Protein AF-A0A2P4PIM3-F1 (afdb_monomer)

Mean predicted aligned error: 8.69 Å

Radius of gyration: 17.48 Å; Cα contacts (8 Å, |Δi|>4): 163; chains: 1; bounding box: 50×47×39 Å

Solvent-accessible surface area (backbone atoms only — not comparable to full-atom values): 7183 Å² total; per-residue (Å²): 133,82,83,74,77,77,69,94,73,67,84,58,60,61,50,59,32,85,70,52,77,90,61,35,58,64,38,48,43,75,90,57,97,77,82,80,77,95,67,94,83,78,55,73,82,31,58,39,46,64,85,39,54,67,60,23,34,71,48,16,8,34,34,31,87,76,72,44,49,18,30,8,60,85,25,41,29,70,64,50,21,49,55,48,61,73,45,53,84,79,61,75,82,85,41,69,69,61,43,51,52,36,50,52,31,40,52,66,18,40,34,96,86,50,47,58,80,90,132

Sequence (119 aa):
MELSKMNSKENNRNLWKDVYYDEYQYHVTISTIGSTTESAEEIDDKIVYMEDLEKRKQVYGICGECNEPGTGQYWCQSCNAKRFKDNFKNWTSGNKDIDEFIQQSQLNAVHYKKYIEWI

pLDDT: mean 85.36, std 17.6, range [37.19, 98.12]

Structure (mmCIF, N/CA/C/O backbone):
data_AF-A0A2P4PIM3-F1
#
_entry.id   AF-A0A2P4PIM3-F1
#
loop_
_atom_site.group_PDB
_atom_site.id
_atom_s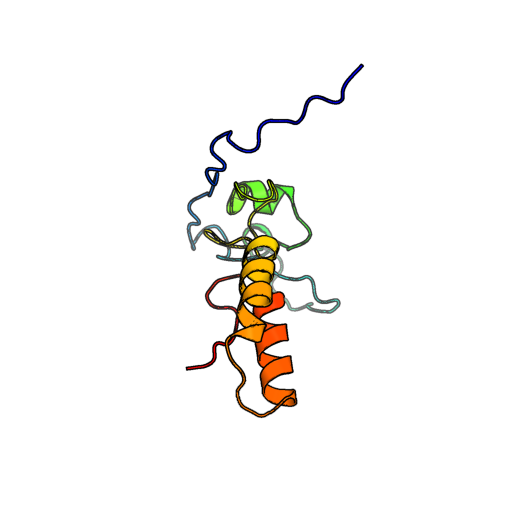ite.type_symbol
_atom_site.label_atom_id
_atom_site.label_alt_id
_atom_site.label_comp_id
_atom_site.label_asym_id
_atom_site.label_entity_id
_atom_site.label_seq_id
_atom_site.pdbx_PDB_ins_code
_atom_site.Cartn_x
_atom_site.Cartn_y
_atom_site.Cartn_z
_atom_site.occupancy
_atom_site.B_iso_or_equiv
_atom_site.auth_seq_id
_atom_site.auth_comp_id
_atom_site.auth_asym_id
_atom_site.auth_atom_id
_atom_site.pdbx_PDB_model_num
ATOM 1 N N . MET A 1 1 ? 31.725 21.144 9.654 1.00 37.19 1 MET A N 1
ATOM 2 C CA . MET A 1 1 ? 31.334 21.704 8.345 1.00 37.19 1 MET A CA 1
ATOM 3 C C . MET A 1 1 ? 29.993 21.081 8.014 1.00 37.19 1 MET A C 1
ATOM 5 O O . MET A 1 1 ? 29.884 19.866 8.105 1.00 37.19 1 MET A O 1
ATOM 9 N N . GLU A 1 2 ? 28.963 21.909 7.875 1.00 37.50 2 GLU A N 1
ATOM 10 C CA . GLU A 1 2 ? 27.558 21.503 7.960 1.00 37.50 2 GLU A CA 1
ATOM 11 C C . GLU A 1 2 ? 27.159 20.445 6.924 1.00 37.50 2 GLU A C 1
ATOM 13 O O . GLU A 1 2 ? 27.484 20.568 5.745 1.00 37.50 2 GLU A O 1
ATOM 18 N N . LEU A 1 3 ? 26.399 19.440 7.375 1.00 44.34 3 LEU A N 1
ATOM 19 C CA . LEU A 1 3 ? 25.531 18.646 6.511 1.00 44.34 3 LEU A CA 1
ATOM 20 C C . LEU A 1 3 ? 24.473 19.604 5.969 1.00 44.34 3 LEU A C 1
ATOM 22 O O . LEU A 1 3 ? 23.540 19.987 6.680 1.00 44.34 3 LEU A O 1
ATOM 26 N N . SER A 1 4 ? 24.678 20.055 4.736 1.00 48.59 4 SER A N 1
ATOM 27 C CA . SER A 1 4 ? 23.732 20.894 4.025 1.00 48.59 4 SER A CA 1
ATOM 28 C C . SER A 1 4 ? 22.371 20.204 4.028 1.00 48.59 4 SER A C 1
ATOM 30 O O . SER A 1 4 ? 22.187 19.106 3.506 1.00 48.59 4 SER A O 1
ATOM 32 N N . LYS A 1 5 ? 21.405 20.867 4.662 1.00 49.88 5 LYS A N 1
ATOM 33 C CA . LYS A 1 5 ? 19.984 20.559 4.545 1.00 49.88 5 LYS A CA 1
ATOM 34 C C . LYS A 1 5 ? 19.650 20.557 3.052 1.00 49.88 5 LYS A C 1
ATOM 36 O O . LYS A 1 5 ? 19.588 21.625 2.445 1.00 49.88 5 LYS A O 1
ATOM 41 N N . MET A 1 6 ? 19.481 19.376 2.455 1.00 44.12 6 MET A N 1
ATOM 42 C CA . MET A 1 6 ? 18.900 19.271 1.119 1.00 44.12 6 MET A CA 1
ATOM 43 C C . MET A 1 6 ? 17.513 19.910 1.180 1.00 44.12 6 MET A C 1
ATOM 45 O O . MET A 1 6 ? 16.662 19.528 1.985 1.00 44.12 6 MET A O 1
ATOM 49 N N . ASN A 1 7 ? 17.348 20.967 0.391 1.00 42.66 7 ASN A N 1
ATOM 50 C CA . ASN A 1 7 ? 16.135 21.760 0.288 1.00 42.66 7 ASN A CA 1
ATOM 51 C C . ASN A 1 7 ? 14.941 20.852 -0.041 1.00 42.66 7 ASN A C 1
ATOM 53 O O . ASN A 1 7 ? 14.890 20.249 -1.106 1.00 42.66 7 ASN A O 1
ATOM 57 N N . SER A 1 8 ? 13.936 20.819 0.832 1.00 51.12 8 SER A N 1
ATOM 58 C CA . SER A 1 8 ? 12.688 20.051 0.689 1.00 51.12 8 SER A CA 1
ATOM 59 C C . SER A 1 8 ? 11.714 20.614 -0.365 1.00 51.12 8 SER A C 1
ATOM 61 O O . SER A 1 8 ? 10.497 20.488 -0.230 1.00 51.12 8 SER A O 1
ATOM 63 N N . LYS A 1 9 ? 12.235 21.287 -1.396 1.00 49.59 9 LYS A N 1
ATOM 64 C CA . LYS A 1 9 ? 11.461 21.965 -2.447 1.00 49.59 9 LYS A CA 1
ATOM 65 C C . LYS A 1 9 ? 12.007 21.727 -3.860 1.00 49.59 9 LYS A C 1
ATOM 67 O O . LYS A 1 9 ? 11.703 22.506 -4.760 1.00 49.59 9 LYS A O 1
ATOM 72 N N . GLU A 1 10 ? 12.781 20.669 -4.088 1.00 54.81 10 GLU A N 1
ATOM 73 C CA . GLU A 1 10 ? 12.821 20.098 -5.438 1.00 54.81 10 GLU A CA 1
ATOM 74 C C . GLU A 1 10 ? 11.462 19.448 -5.703 1.00 54.81 10 GLU A C 1
ATOM 76 O O . GLU A 1 10 ? 10.889 18.804 -4.828 1.00 54.81 10 GLU A O 1
ATOM 81 N N . ASN A 1 11 ? 10.879 19.717 -6.869 1.00 55.97 11 ASN A N 1
ATOM 82 C CA . ASN A 1 11 ? 9.544 19.254 -7.224 1.00 55.97 11 ASN A CA 1
ATOM 83 C C . ASN A 1 11 ? 9.463 17.722 -7.110 1.00 55.97 11 ASN A C 1
ATOM 85 O O . ASN A 1 11 ? 9.899 17.021 -8.021 1.00 55.97 11 ASN A O 1
ATOM 89 N N . ASN A 1 12 ? 8.858 17.238 -6.019 1.00 69.25 12 ASN A N 1
ATOM 90 C CA . ASN A 1 12 ? 8.519 15.843 -5.703 1.00 69.25 12 ASN A CA 1
ATOM 91 C C . ASN A 1 12 ? 7.464 15.281 -6.676 1.00 69.25 12 ASN A C 1
ATOM 93 O O . ASN A 1 12 ? 6.396 14.804 -6.285 1.00 69.25 12 ASN A O 1
ATOM 97 N N . ARG A 1 13 ? 7.696 15.431 -7.980 1.00 87.00 13 ARG A N 1
ATOM 98 C CA . ARG A 1 13 ? 6.781 14.979 -9.017 1.00 87.00 13 ARG A CA 1
ATOM 99 C C . ARG A 1 13 ? 6.959 13.480 -9.167 1.00 87.00 13 ARG A C 1
ATOM 101 O O . ARG A 1 13 ? 8.066 12.996 -9.375 1.00 87.00 13 ARG A O 1
ATOM 108 N N . ASN A 1 14 ? 5.851 12.759 -9.084 1.00 91.56 14 ASN A N 1
ATOM 109 C CA . ASN A 1 14 ? 5.864 11.330 -9.333 1.00 91.56 14 ASN A CA 1
ATOM 110 C C . ASN A 1 14 ? 6.383 11.021 -10.743 1.00 91.56 14 ASN A C 1
ATOM 112 O O . ASN A 1 14 ? 6.007 11.691 -11.708 1.00 91.56 14 ASN A O 1
ATOM 116 N N . LEU A 1 15 ? 7.190 9.969 -10.851 1.00 95.44 15 LEU A N 1
ATOM 117 C CA . LEU A 1 15 ? 7.683 9.418 -12.112 1.00 95.44 15 LEU A CA 1
ATOM 118 C C . LEU A 1 15 ? 6.906 8.145 -12.445 1.00 95.44 15 LEU A C 1
ATOM 120 O O . LEU A 1 15 ? 7.496 7.095 -12.701 1.00 95.44 15 LEU A O 1
ATOM 124 N N . TRP A 1 16 ? 5.580 8.235 -12.365 1.00 95.88 16 TRP A N 1
ATOM 125 C CA . TRP A 1 16 ? 4.696 7.113 -12.633 1.00 95.88 16 TRP A CA 1
ATOM 126 C C . TRP A 1 16 ? 4.808 6.633 -14.078 1.00 95.88 16 TRP A C 1
ATOM 128 O O . TRP A 1 16 ? 5.112 7.408 -14.988 1.00 95.88 16 TRP A O 1
ATOM 138 N N . LYS A 1 17 ? 4.534 5.347 -14.271 1.00 94.06 17 LYS A N 1
ATOM 139 C CA . LYS A 1 17 ? 4.437 4.711 -15.581 1.00 94.06 17 LYS A CA 1
ATOM 140 C C . LYS A 1 17 ? 2.996 4.297 -15.844 1.00 94.06 17 LYS A C 1
ATOM 142 O O . LYS A 1 17 ? 2.268 3.930 -14.920 1.00 94.06 17 LYS A O 1
ATOM 147 N N . ASP A 1 18 ? 2.596 4.398 -17.104 1.00 89.56 18 ASP A N 1
ATOM 148 C CA . ASP A 1 18 ? 1.294 3.922 -17.545 1.00 89.56 18 ASP A CA 1
ATOM 149 C C . ASP A 1 18 ? 1.341 2.398 -17.611 1.00 89.56 18 ASP A C 1
ATOM 151 O O . ASP A 1 18 ? 2.234 1.823 -18.231 1.00 89.56 18 ASP A O 1
ATOM 155 N N . VAL A 1 19 ? 0.400 1.754 -16.924 1.00 86.69 19 VAL A N 1
ATOM 156 C CA . VAL A 1 19 ? 0.311 0.296 -16.860 1.00 86.69 19 VAL A CA 1
ATOM 157 C C . VAL A 1 19 ? -0.711 -0.169 -17.888 1.00 86.69 19 VAL A C 1
ATOM 159 O O . VAL A 1 19 ? -1.896 0.167 -17.779 1.00 86.69 19 VAL A O 1
ATOM 162 N N . TYR A 1 20 ? -0.257 -0.952 -18.863 1.00 80.81 20 TYR A N 1
ATOM 163 C CA . TYR A 1 20 ? -1.110 -1.626 -19.837 1.00 80.81 20 TYR A CA 1
ATOM 164 C C . TYR A 1 20 ? -1.495 -3.014 -19.300 1.00 80.81 20 TYR A C 1
ATOM 166 O O . TYR A 1 20 ? -0.642 -3.793 -18.874 1.00 80.81 20 TYR A O 1
ATOM 174 N N . TYR A 1 21 ? -2.799 -3.296 -19.235 1.00 71.88 21 TYR A N 1
ATOM 175 C CA . TYR A 1 21 ? -3.363 -4.474 -18.551 1.00 71.88 21 TYR A CA 1
ATOM 176 C C . TYR A 1 21 ? -3.078 -5.804 -19.251 1.00 71.88 21 TYR A C 1
ATOM 178 O O . TYR A 1 21 ? -3.204 -6.870 -18.651 1.00 71.88 21 TYR A O 1
ATOM 186 N N . ASP A 1 22 ? -2.745 -5.746 -20.532 1.00 79.25 22 ASP A N 1
ATOM 187 C CA . ASP A 1 22 ? -2.283 -6.861 -21.341 1.00 79.25 22 ASP A CA 1
ATOM 188 C C . ASP A 1 22 ? -0.822 -7.229 -21.043 1.00 79.25 22 ASP A C 1
ATOM 190 O O . ASP A 1 22 ? -0.450 -8.387 -21.253 1.00 79.25 22 ASP A O 1
ATOM 194 N N . GLU A 1 23 ? -0.038 -6.309 -20.471 1.00 81.19 23 GLU A N 1
ATOM 195 C CA . GLU A 1 23 ? 1.383 -6.491 -20.151 1.00 81.19 23 GLU A CA 1
ATOM 196 C C . GLU A 1 23 ? 1.626 -6.837 -18.676 1.00 81.19 23 GLU A C 1
ATOM 198 O O . GLU A 1 23 ? 2.321 -7.807 -18.379 1.00 81.19 23 GLU A O 1
ATOM 203 N N . TYR A 1 24 ? 1.032 -6.089 -17.741 1.00 86.00 24 TYR A N 1
ATOM 204 C CA . TYR A 1 24 ? 1.304 -6.245 -16.309 1.00 86.00 24 TYR A CA 1
ATOM 205 C C . TYR A 1 24 ? 0.041 -6.190 -15.453 1.00 86.00 24 TYR A C 1
ATOM 207 O O . TYR A 1 24 ? -0.977 -5.591 -15.807 1.00 86.00 24 TYR A O 1
ATOM 215 N N . GLN A 1 25 ? 0.129 -6.777 -14.258 1.00 90.12 25 GLN A N 1
ATOM 216 C CA . GLN A 1 25 ? -0.854 -6.526 -13.206 1.00 90.12 25 GLN A CA 1
ATOM 217 C C . GLN A 1 25 ? -0.881 -5.035 -12.824 1.00 90.12 25 GLN A C 1
ATOM 219 O O . GLN A 1 25 ? 0.122 -4.334 -12.889 1.00 90.12 25 GLN A O 1
ATOM 224 N N . TYR A 1 26 ? -2.037 -4.547 -12.364 1.00 92.50 26 TYR A N 1
ATOM 225 C CA . TYR A 1 26 ? -2.178 -3.164 -11.886 1.00 92.50 26 TYR A CA 1
ATOM 226 C C . TYR A 1 26 ? -1.525 -2.906 -10.527 1.00 92.50 26 TYR A C 1
ATOM 228 O O . TYR A 1 26 ? -1.420 -1.754 -10.107 1.00 92.50 26 TYR A O 1
ATOM 236 N N . HIS A 1 27 ? -1.157 -3.961 -9.804 1.00 94.81 27 HIS A N 1
ATOM 237 C CA . HIS A 1 27 ? -0.509 -3.878 -8.507 1.00 94.81 27 HIS A CA 1
ATOM 238 C C . HIS A 1 27 ? 0.333 -5.115 -8.239 1.00 94.81 27 HIS A C 1
ATOM 240 O O . HIS A 1 27 ? 0.178 -6.152 -8.880 1.00 94.81 27 HIS A O 1
ATOM 246 N N . VAL A 1 28 ? 1.213 -4.998 -7.257 1.00 95.06 28 VAL A N 1
ATOM 247 C CA . VAL A 1 28 ? 2.093 -6.081 -6.837 1.00 95.06 28 VAL A CA 1
ATOM 248 C C . VAL A 1 28 ? 1.327 -7.266 -6.251 1.00 95.06 28 VAL A C 1
ATOM 250 O O . VAL A 1 28 ? 0.261 -7.108 -5.646 1.00 95.06 28 VAL A O 1
ATOM 253 N N . THR A 1 29 ? 1.920 -8.445 -6.374 1.00 93.31 29 THR A N 1
ATOM 254 C CA . THR A 1 29 ? 1.551 -9.656 -5.648 1.00 93.31 29 THR A CA 1
ATOM 255 C C . THR A 1 29 ? 2.458 -9.801 -4.428 1.00 93.31 29 THR A C 1
ATOM 257 O O . THR A 1 29 ? 3.676 -9.658 -4.521 1.00 93.31 29 THR A O 1
ATOM 260 N N . ILE A 1 30 ? 1.863 -10.068 -3.265 1.00 90.25 30 ILE A N 1
ATOM 261 C CA . ILE A 1 30 ? 2.606 -10.387 -2.044 1.00 90.25 30 ILE A CA 1
ATOM 262 C C . ILE A 1 30 ? 2.869 -11.889 -2.077 1.00 90.25 30 ILE A C 1
ATOM 264 O O . ILE A 1 30 ? 1.915 -12.672 -2.072 1.00 90.25 30 ILE A O 1
ATOM 268 N N . SER A 1 31 ? 4.141 -12.287 -2.126 1.00 81.31 31 SER A N 1
ATOM 269 C CA . SER A 1 31 ? 4.519 -13.697 -2.061 1.00 81.31 31 SER A CA 1
ATOM 270 C C . SER A 1 31 ? 4.047 -14.277 -0.729 1.00 81.31 31 SER A C 1
ATOM 272 O O . SER A 1 31 ? 4.600 -14.010 0.338 1.00 81.31 31 SER A O 1
ATOM 274 N N . THR A 1 32 ? 2.937 -15.010 -0.773 1.00 71.81 32 THR A N 1
ATOM 275 C CA . THR A 1 32 ? 2.445 -15.753 0.382 1.00 71.81 32 THR A CA 1
ATOM 276 C C . THR A 1 32 ? 3.061 -17.133 0.259 1.00 71.81 32 THR A C 1
ATOM 278 O O . THR A 1 32 ? 2.870 -17.796 -0.762 1.00 71.81 32 THR A O 1
ATOM 281 N N . ILE A 1 33 ? 3.844 -17.539 1.258 1.00 61.16 33 ILE A N 1
ATOM 282 C CA . ILE A 1 33 ? 4.525 -18.837 1.298 1.00 61.16 33 ILE A CA 1
ATOM 283 C C . ILE A 1 33 ? 3.457 -19.931 1.110 1.00 61.16 33 ILE A C 1
ATOM 285 O O . ILE A 1 33 ? 2.717 -20.224 2.045 1.00 61.16 33 ILE A O 1
ATOM 289 N N . GLY A 1 34 ? 3.329 -20.478 -0.108 1.00 56.25 34 GLY A N 1
ATOM 290 C CA . GLY A 1 34 ? 2.374 -21.547 -0.427 1.00 56.25 34 GLY A CA 1
ATOM 291 C C . GLY A 1 34 ? 1.489 -21.401 -1.675 1.00 56.25 34 GLY A C 1
ATOM 292 O O . GLY A 1 34 ? 0.764 -22.349 -1.961 1.00 56.25 34 GLY A O 1
ATOM 293 N N . SER A 1 35 ? 1.526 -20.310 -2.454 1.00 52.41 35 SER A N 1
ATOM 294 C CA . SER A 1 35 ? 0.797 -20.273 -3.745 1.00 52.41 35 SER A CA 1
ATOM 295 C C . SER A 1 35 ? 1.520 -21.059 -4.849 1.00 52.41 35 SER A C 1
ATOM 297 O O . SER A 1 35 ? 2.043 -20.497 -5.804 1.00 52.41 35 SER A O 1
ATOM 299 N N . THR A 1 36 ? 1.535 -22.386 -4.731 1.00 65.50 36 THR A N 1
ATOM 300 C CA . THR A 1 36 ? 1.684 -23.304 -5.866 1.00 65.50 36 THR A CA 1
ATOM 301 C C . THR A 1 36 ? 0.301 -23.606 -6.431 1.00 65.50 36 THR A C 1
ATOM 303 O O . THR A 1 36 ? -0.438 -24.362 -5.812 1.00 65.50 36 THR A O 1
ATOM 306 N N . THR A 1 37 ? -0.034 -23.072 -7.608 1.00 54.22 37 THR A N 1
ATOM 307 C CA . THR A 1 37 ? -0.938 -23.757 -8.553 1.00 54.22 37 THR A CA 1
ATOM 308 C C . THR A 1 37 ? -0.537 -23.428 -9.996 1.00 54.22 37 THR A C 1
ATOM 310 O O . THR A 1 37 ? -0.647 -22.296 -10.447 1.00 54.22 37 THR A O 1
ATOM 313 N N . GLU A 1 38 ? 0.046 -24.438 -10.648 1.00 52.09 38 GLU A N 1
ATOM 314 C CA . GLU A 1 38 ? -0.294 -24.978 -11.976 1.00 52.09 38 GLU A CA 1
ATOM 315 C C . GLU A 1 38 ? -0.783 -24.021 -13.085 1.00 52.09 38 GLU A C 1
ATOM 317 O O . GLU A 1 38 ? -1.977 -23.910 -13.331 1.00 52.09 38 GLU A O 1
ATOM 322 N N . SER A 1 39 ? 0.162 -23.435 -13.832 1.00 52.06 39 SER A N 1
ATOM 323 C CA . SER A 1 39 ? 0.152 -23.298 -15.310 1.00 52.06 39 SER A CA 1
ATOM 324 C C . SER A 1 39 ? 1.402 -22.505 -15.721 1.00 52.06 39 SER A C 1
ATOM 326 O O . SER A 1 39 ? 1.368 -21.295 -15.948 1.00 52.06 39 SER A O 1
ATOM 328 N N . ALA A 1 40 ? 2.545 -23.183 -15.670 1.00 55.56 40 ALA A N 1
ATOM 329 C CA . ALA A 1 40 ? 3.857 -22.589 -15.433 1.00 55.56 40 ALA A CA 1
ATOM 330 C C . ALA A 1 40 ? 4.660 -22.218 -16.694 1.00 55.56 40 ALA A C 1
ATOM 332 O O . ALA A 1 40 ? 5.875 -22.381 -16.670 1.00 55.56 40 ALA A O 1
ATOM 333 N N . GLU A 1 41 ? 4.037 -21.731 -17.776 1.00 52.72 41 GLU A N 1
ATOM 334 C CA . GLU A 1 41 ? 4.824 -21.362 -18.975 1.00 52.72 41 GLU A CA 1
ATOM 335 C C . GLU A 1 41 ? 4.540 -19.976 -19.597 1.00 52.72 41 GLU A C 1
ATOM 337 O O . GLU A 1 41 ? 5.339 -19.544 -20.415 1.00 52.72 41 GLU A O 1
ATOM 342 N N . GLU A 1 42 ? 3.533 -19.196 -19.162 1.00 52.22 42 GLU A N 1
ATOM 343 C CA . GLU A 1 42 ? 3.337 -17.810 -19.678 1.00 52.22 42 GLU A CA 1
ATOM 344 C C . GLU A 1 42 ? 2.932 -16.745 -18.630 1.00 52.22 42 GLU A C 1
ATOM 346 O O . GLU A 1 42 ? 2.757 -15.569 -18.954 1.00 52.22 42 GLU A O 1
ATOM 351 N N . ILE A 1 43 ? 2.768 -17.119 -17.355 1.00 60.00 43 ILE A N 1
ATOM 352 C CA . ILE A 1 43 ? 2.206 -16.228 -16.319 1.00 60.00 43 ILE A CA 1
ATOM 353 C C . ILE A 1 43 ? 3.280 -15.414 -15.569 1.00 60.00 43 ILE A C 1
ATOM 355 O O . ILE A 1 43 ? 2.981 -14.329 -15.065 1.00 60.00 43 ILE A O 1
AT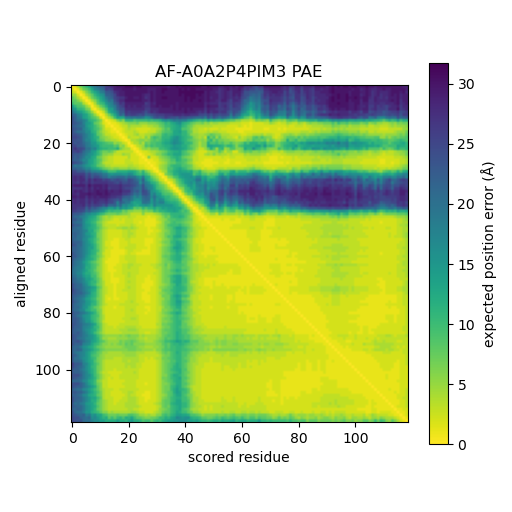OM 359 N N . ASP A 1 44 ? 4.523 -15.895 -15.515 1.00 65.31 44 ASP A N 1
ATOM 360 C CA . ASP A 1 44 ? 5.567 -15.343 -14.635 1.00 65.31 44 ASP A CA 1
ATOM 361 C C . ASP A 1 44 ? 5.972 -13.898 -14.997 1.00 65.31 44 ASP A C 1
ATOM 363 O O . ASP A 1 44 ? 6.170 -13.046 -14.125 1.00 65.31 44 ASP A O 1
ATOM 367 N N . ASP A 1 45 ? 5.970 -13.557 -16.290 1.00 73.94 45 ASP A N 1
ATOM 368 C CA . ASP A 1 45 ? 6.413 -12.236 -16.746 1.00 73.94 45 ASP A CA 1
ATOM 369 C C . ASP A 1 45 ? 5.441 -11.104 -16.383 1.00 73.94 45 ASP A C 1
ATOM 371 O O . ASP A 1 45 ? 5.889 -9.996 -16.066 1.00 73.94 45 ASP A O 1
ATOM 375 N N . LYS A 1 46 ? 4.127 -11.369 -16.334 1.00 87.12 46 LYS A N 1
ATOM 376 C CA . LYS A 1 46 ? 3.105 -10.345 -16.026 1.00 87.12 46 LYS A CA 1
ATOM 377 C C . LYS A 1 46 ? 2.957 -10.066 -14.533 1.00 87.12 46 LYS A C 1
ATOM 379 O O . LYS A 1 46 ? 2.451 -9.007 -14.143 1.00 87.12 46 LYS A O 1
ATOM 384 N N . ILE A 1 47 ? 3.356 -11.019 -13.690 1.00 90.50 47 ILE A N 1
ATOM 385 C CA . ILE A 1 47 ? 3.294 -10.877 -12.237 1.00 90.50 47 ILE A CA 1
ATOM 386 C C . ILE A 1 47 ? 4.425 -9.959 -11.785 1.00 90.50 47 ILE A C 1
ATOM 388 O O . ILE A 1 47 ? 5.590 -10.150 -12.127 1.00 90.50 47 ILE A O 1
ATOM 392 N N . VAL A 1 48 ? 4.081 -8.958 -10.981 1.00 93.06 48 VAL A N 1
ATOM 393 C CA . VAL A 1 48 ? 5.067 -8.099 -10.325 1.00 93.06 48 VAL A CA 1
ATOM 394 C C . VAL A 1 48 ? 5.022 -8.400 -8.840 1.00 93.06 48 VAL A C 1
ATOM 396 O O . VAL A 1 48 ? 3.998 -8.174 -8.203 1.00 93.06 48 VAL A O 1
ATOM 399 N N . TYR A 1 49 ? 6.108 -8.913 -8.278 1.00 94.06 49 TYR A N 1
ATOM 400 C CA . TYR A 1 49 ? 6.174 -9.211 -6.850 1.00 94.06 49 TYR A CA 1
ATOM 401 C C . TYR A 1 49 ? 6.508 -7.959 -6.031 1.00 94.06 49 TYR A C 1
ATOM 403 O O . TYR A 1 49 ? 7.147 -7.025 -6.517 1.00 94.06 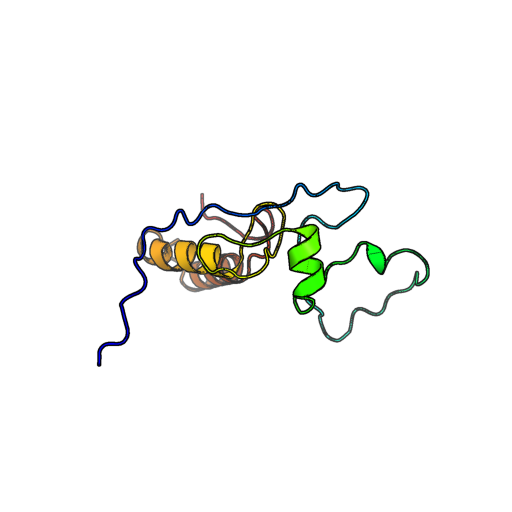49 TYR A O 1
ATOM 411 N N . MET A 1 50 ? 6.054 -7.918 -4.778 1.00 94.88 50 MET A N 1
ATOM 412 C CA . MET A 1 50 ? 6.305 -6.794 -3.868 1.00 94.88 50 MET A CA 1
ATOM 413 C C . MET A 1 50 ? 7.804 -6.623 -3.583 1.00 94.88 50 MET A C 1
ATOM 415 O O . MET A 1 50 ? 8.297 -5.501 -3.488 1.00 94.88 50 MET A O 1
ATOM 419 N N . GLU A 1 51 ? 8.528 -7.728 -3.474 1.00 93.75 51 GLU A N 1
ATOM 420 C CA . GLU A 1 51 ? 9.967 -7.788 -3.233 1.00 93.75 51 GLU A CA 1
ATOM 421 C C . GLU A 1 51 ? 10.820 -7.395 -4.452 1.00 93.75 51 GLU A C 1
ATOM 423 O O . GLU A 1 51 ? 11.976 -7.013 -4.281 1.00 93.75 51 GLU A O 1
ATOM 428 N N . ASP A 1 52 ? 10.260 -7.424 -5.665 1.00 94.88 52 ASP A N 1
ATOM 429 C CA . ASP A 1 52 ? 10.985 -7.098 -6.896 1.00 94.88 52 ASP A CA 1
ATOM 430 C C . ASP A 1 52 ? 10.983 -5.584 -7.156 1.00 94.88 52 ASP A C 1
ATOM 432 O O . ASP A 1 52 ? 10.156 -5.030 -7.888 1.00 94.88 52 ASP A O 1
ATOM 436 N N . LEU A 1 53 ? 11.911 -4.888 -6.497 1.00 95.81 53 LEU A N 1
ATOM 437 C CA . LEU A 1 53 ? 12.021 -3.429 -6.551 1.00 95.81 53 LEU A CA 1
ATOM 438 C C . LEU A 1 53 ? 12.315 -2.902 -7.962 1.00 95.81 53 LEU A C 1
ATOM 440 O O . LEU A 1 53 ? 11.759 -1.871 -8.353 1.00 95.81 53 LEU A O 1
ATOM 444 N N . GLU A 1 54 ? 13.149 -3.600 -8.735 1.00 95.88 54 GLU A N 1
ATOM 445 C CA . GLU A 1 54 ? 13.515 -3.170 -10.087 1.00 95.88 54 GLU A CA 1
ATOM 446 C C . GLU A 1 54 ? 12.344 -3.348 -11.057 1.00 95.88 54 GLU A C 1
ATOM 448 O O . GLU A 1 54 ? 12.002 -2.407 -11.782 1.00 95.88 54 GLU A O 1
ATOM 453 N N . LYS A 1 55 ? 11.634 -4.484 -11.007 1.00 94.25 55 LYS A N 1
ATOM 454 C CA . LYS A 1 55 ? 10.430 -4.689 -11.826 1.00 94.25 55 LYS A CA 1
ATOM 455 C C . LYS A 1 55 ? 9.321 -3.718 -11.436 1.00 94.25 55 LYS A C 1
ATOM 457 O O . LYS A 1 55 ? 8.703 -3.110 -12.306 1.00 94.25 55 LYS A O 1
ATOM 462 N N . ARG A 1 56 ? 9.112 -3.460 -10.140 1.00 96.44 56 ARG A N 1
ATOM 463 C CA . ARG A 1 56 ? 8.171 -2.424 -9.672 1.00 96.44 56 ARG A CA 1
ATOM 464 C C . ARG A 1 56 ? 8.514 -1.042 -10.216 1.00 96.44 56 ARG A C 1
ATOM 466 O O . ARG A 1 56 ? 7.617 -0.310 -10.630 1.00 96.44 56 ARG A O 1
ATOM 473 N N . LYS A 1 57 ? 9.796 -0.678 -10.235 1.00 96.56 57 LYS A N 1
ATOM 474 C CA . LYS A 1 57 ? 10.264 0.602 -10.779 1.00 96.56 57 LYS A CA 1
ATOM 475 C C . LYS A 1 57 ? 10.026 0.695 -12.282 1.00 96.56 57 LYS A C 1
ATOM 477 O O . LYS A 1 57 ? 9.610 1.751 -12.756 1.00 96.56 57 LYS A O 1
ATOM 482 N N . GLN A 1 58 ? 10.265 -0.389 -13.016 1.00 94.56 58 GLN A N 1
ATOM 483 C CA . GLN A 1 58 ? 10.008 -0.462 -14.451 1.00 94.56 58 GLN A CA 1
ATOM 484 C C . GLN A 1 58 ? 8.513 -0.333 -14.770 1.00 94.56 58 GLN A C 1
ATOM 486 O O . GLN A 1 58 ? 8.153 0.434 -15.661 1.00 94.56 58 GLN A O 1
ATOM 491 N N . VAL A 1 59 ? 7.661 -1.050 -14.034 1.00 95.19 59 VAL A N 1
ATOM 49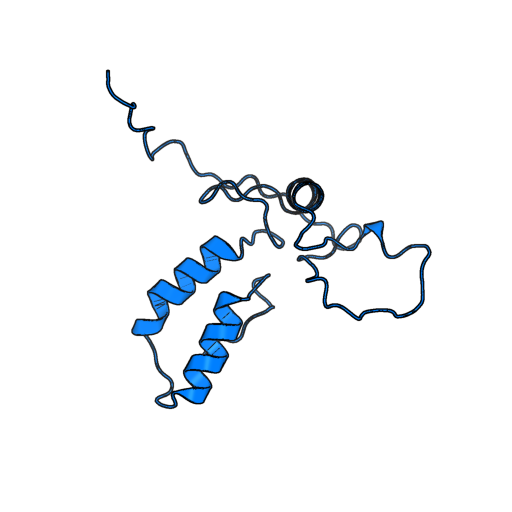2 C CA . VAL A 1 59 ? 6.227 -1.176 -14.332 1.00 95.19 59 VAL A CA 1
ATOM 493 C C . VAL A 1 59 ? 5.406 -0.019 -13.772 1.00 95.19 59 VAL A C 1
ATOM 495 O O . VAL A 1 59 ? 4.584 0.548 -14.481 1.00 95.19 59 VAL A O 1
ATOM 498 N N . TYR A 1 60 ? 5.605 0.345 -12.504 1.00 96.19 60 TYR A N 1
ATOM 499 C CA . TYR A 1 60 ? 4.778 1.347 -11.818 1.00 96.19 60 TYR A CA 1
ATOM 500 C C . TYR A 1 60 ? 5.446 2.720 -11.740 1.00 96.19 60 TYR A C 1
ATOM 502 O O . TYR A 1 60 ? 4.764 3.730 -11.556 1.00 96.19 60 TYR A O 1
ATOM 510 N N . GLY A 1 61 ? 6.767 2.786 -11.906 1.00 96.81 61 GLY A N 1
ATOM 511 C CA . GLY A 1 61 ? 7.536 4.015 -11.751 1.00 96.81 61 GLY A CA 1
ATOM 512 C C . GLY A 1 61 ? 7.914 4.316 -10.301 1.00 96.81 61 GLY A C 1
ATOM 513 O O . GLY A 1 61 ? 7.812 3.464 -9.417 1.00 96.81 61 GLY A O 1
ATOM 514 N N . ILE A 1 62 ? 8.379 5.544 -10.061 1.00 97.56 62 ILE A N 1
ATOM 515 C CA . ILE A 1 62 ? 8.879 5.998 -8.753 1.00 97.56 62 ILE A CA 1
ATOM 516 C C . ILE A 1 62 ? 7.920 7.007 -8.123 1.00 97.56 62 ILE A C 1
ATOM 518 O O . ILE A 1 62 ? 7.486 7.967 -8.768 1.00 97.56 62 ILE A O 1
ATOM 522 N N . CYS A 1 63 ? 7.635 6.811 -6.836 1.00 97.50 63 CYS A N 1
ATOM 523 C CA . CYS A 1 63 ? 6.889 7.765 -6.031 1.00 97.50 63 CYS A CA 1
ATOM 524 C C . CYS A 1 63 ? 7.740 9.005 -5.746 1.00 97.50 63 CYS A C 1
ATOM 526 O O . CYS A 1 63 ? 8.827 8.898 -5.189 1.00 97.50 63 CYS A O 1
ATOM 528 N N . GLY A 1 64 ? 7.224 10.192 -6.060 1.00 96.25 64 GLY A N 1
ATOM 529 C CA . GLY A 1 64 ? 7.937 11.453 -5.845 1.00 96.25 64 GLY A CA 1
ATOM 530 C C . GLY A 1 64 ? 8.031 11.875 -4.376 1.00 96.25 64 GLY A C 1
ATOM 531 O O . GLY A 1 64 ? 8.804 12.764 -4.049 1.00 96.25 64 GLY A O 1
ATOM 532 N N . GLU A 1 65 ? 7.252 11.266 -3.480 1.00 95.50 65 GLU A N 1
ATOM 533 C CA . GLU A 1 65 ? 7.236 11.629 -2.056 1.00 95.50 65 GLU A CA 1
ATOM 534 C C . GLU A 1 65 ? 8.285 10.888 -1.230 1.00 95.50 65 GLU A C 1
ATOM 536 O O . GLU A 1 65 ? 8.859 11.465 -0.308 1.00 95.50 65 GLU A O 1
ATOM 541 N N . CYS A 1 66 ? 8.492 9.603 -1.524 1.00 95.75 66 CYS A N 1
ATOM 542 C CA . CYS A 1 66 ? 9.399 8.737 -0.772 1.00 95.75 66 CYS A CA 1
ATOM 543 C C . CYS A 1 66 ? 10.555 8.186 -1.612 1.00 95.75 66 CYS A C 1
ATOM 545 O O . CYS A 1 66 ? 11.446 7.568 -1.045 1.00 95.75 66 CYS A O 1
ATOM 547 N N . ASN A 1 67 ? 10.560 8.423 -2.929 1.00 95.81 67 ASN A N 1
ATOM 548 C CA . ASN A 1 67 ? 11.548 7.921 -3.889 1.00 95.81 67 ASN A CA 1
ATOM 549 C C . ASN A 1 67 ? 11.634 6.388 -4.000 1.00 95.81 67 ASN A C 1
ATOM 551 O O . ASN A 1 67 ? 12.574 5.870 -4.597 1.00 95.81 67 ASN A O 1
ATOM 555 N N . GLU A 1 68 ? 10.626 5.669 -3.503 1.00 96.50 68 GLU A N 1
ATOM 556 C CA . GLU A 1 68 ? 10.502 4.217 -3.650 1.00 96.50 68 GLU A CA 1
ATOM 557 C C . GLU A 1 68 ? 9.644 3.837 -4.871 1.00 96.50 68 GLU A C 1
ATOM 559 O O . GLU A 1 68 ? 8.782 4.621 -5.298 1.00 96.50 68 GLU A O 1
ATOM 564 N N . PRO A 1 69 ? 9.818 2.623 -5.428 1.00 97.88 69 PRO A N 1
ATOM 565 C CA . PRO A 1 69 ? 8.958 2.115 -6.488 1.00 97.88 69 PRO A CA 1
ATOM 566 C C . PRO A 1 69 ? 7.483 2.066 -6.084 1.00 97.88 69 PRO A C 1
ATOM 568 O O . PRO A 1 69 ? 7.136 1.720 -4.948 1.00 97.88 69 PRO A O 1
ATOM 571 N N . GLY A 1 70 ? 6.595 2.333 -7.041 1.00 97.44 70 GLY A N 1
ATOM 572 C CA . GLY A 1 70 ? 5.162 2.117 -6.865 1.00 97.44 70 GLY A CA 1
ATOM 573 C C . GLY A 1 70 ? 4.839 0.665 -6.495 1.00 97.44 70 GLY A C 1
ATOM 574 O O . GLY A 1 70 ? 5.607 -0.264 -6.759 1.00 97.44 70 GLY A O 1
ATOM 575 N N . THR A 1 71 ? 3.694 0.464 -5.851 1.00 97.06 71 THR A N 1
ATOM 576 C CA . THR A 1 71 ? 3.131 -0.875 -5.593 1.00 97.06 71 THR A CA 1
ATOM 577 C C . THR A 1 71 ? 1.924 -1.161 -6.482 1.00 97.06 71 THR A C 1
ATOM 579 O O . THR A 1 71 ? 1.378 -2.258 -6.442 1.00 97.06 71 THR A O 1
ATOM 582 N N . GLY A 1 72 ? 1.507 -0.180 -7.278 1.00 95.62 72 GLY A N 1
ATOM 583 C CA . GLY A 1 72 ? 0.482 -0.309 -8.295 1.00 95.62 72 GLY A CA 1
ATOM 584 C C . GLY A 1 72 ? 0.365 0.957 -9.130 1.00 95.62 72 GLY A C 1
ATOM 585 O O . GLY A 1 72 ? 1.074 1.938 -8.889 1.00 95.62 72 GLY A O 1
ATOM 586 N N . GLN A 1 73 ? -0.535 0.936 -10.109 1.00 95.19 73 GLN A N 1
ATOM 587 C CA . GLN A 1 73 ? -0.762 2.057 -11.013 1.00 95.19 73 GLN A CA 1
ATOM 588 C C . GLN A 1 73 ? -1.083 3.330 -10.215 1.00 95.19 73 GLN A C 1
ATOM 590 O O . GLN A 1 73 ? -2.082 3.398 -9.498 1.00 95.19 73 GLN A O 1
ATOM 595 N N . TYR A 1 74 ? -0.198 4.325 -10.325 1.00 95.50 74 TYR A N 1
ATOM 596 C CA . TYR A 1 74 ? -0.267 5.597 -9.595 1.00 95.50 74 TYR A CA 1
ATOM 597 C C . TYR A 1 74 ? -0.407 5.449 -8.066 1.00 95.50 74 TYR A C 1
ATOM 599 O O . TYR A 1 74 ? -0.969 6.323 -7.402 1.00 95.50 74 TYR A O 1
ATOM 607 N N . TRP A 1 75 ? 0.098 4.352 -7.490 1.00 97.62 75 TRP A N 1
ATOM 608 C CA . TRP A 1 75 ? -0.073 4.031 -6.076 1.00 97.62 75 TRP A CA 1
ATOM 609 C C . TRP A 1 75 ? 1.250 3.687 -5.388 1.00 97.62 75 TRP A C 1
ATOM 611 O O . TRP A 1 75 ? 2.026 2.848 -5.846 1.00 97.62 75 TRP A O 1
ATOM 621 N N . CYS A 1 76 ? 1.470 4.296 -4.221 1.00 97.94 76 CYS A N 1
ATOM 622 C CA . CYS A 1 76 ? 2.548 3.953 -3.299 1.00 97.94 76 CYS A CA 1
ATOM 623 C C . CYS A 1 76 ? 1.947 3.534 -1.957 1.00 97.94 76 CYS A C 1
ATOM 625 O O . CYS A 1 76 ? 1.358 4.362 -1.255 1.00 97.94 76 CYS A O 1
ATOM 627 N N . GLN A 1 77 ? 2.097 2.257 -1.598 1.00 97.94 77 GLN A N 1
ATOM 628 C CA . GLN A 1 77 ? 1.554 1.713 -0.353 1.00 97.94 77 GLN A CA 1
ATOM 629 C C . GLN A 1 77 ? 2.036 2.494 0.878 1.00 97.94 77 GLN A C 1
ATOM 631 O O . GLN A 1 77 ? 1.213 2.879 1.699 1.00 97.94 77 GLN A O 1
ATOM 636 N N . SER A 1 78 ? 3.335 2.793 1.000 1.00 97.38 78 SER A N 1
ATOM 637 C CA . SER A 1 78 ? 3.880 3.459 2.194 1.00 97.38 78 SER A CA 1
ATOM 638 C C . SER A 1 78 ? 3.346 4.885 2.377 1.00 97.38 78 SER A C 1
ATOM 640 O O . SER A 1 78 ? 2.935 5.256 3.480 1.00 97.38 78 SER A O 1
ATOM 642 N N . CYS A 1 79 ? 3.277 5.675 1.301 1.00 97.94 79 CYS A N 1
ATOM 643 C CA . CYS A 1 79 ? 2.724 7.029 1.350 1.00 97.94 79 CYS A CA 1
ATOM 644 C C . CYS A 1 79 ? 1.219 7.034 1.635 1.00 97.94 79 CYS A C 1
ATOM 646 O O . CYS A 1 79 ? 0.750 7.834 2.444 1.00 97.94 79 CYS A O 1
ATOM 648 N N . ASN A 1 80 ? 0.453 6.129 1.019 1.00 9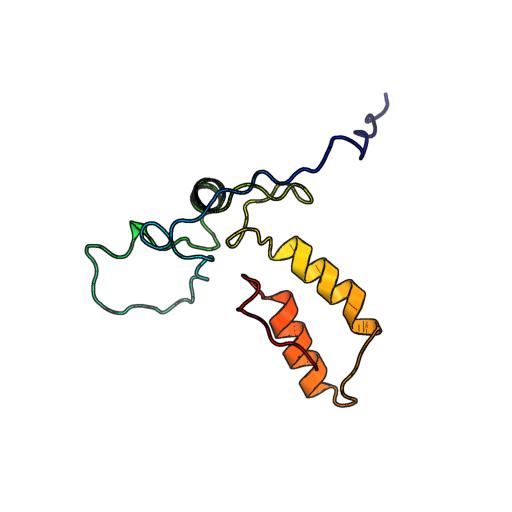7.94 80 ASN A N 1
ATOM 649 C CA . ASN A 1 80 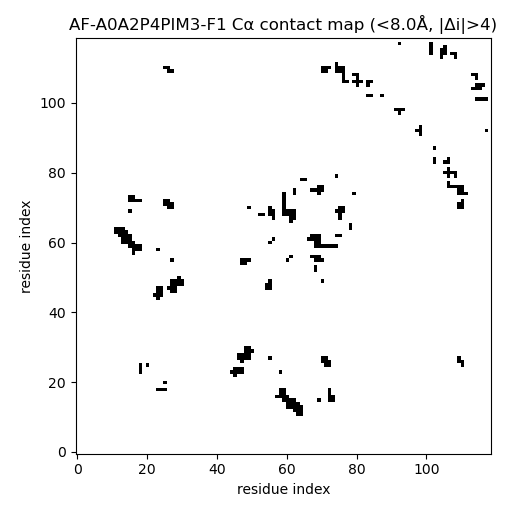? -0.987 6.046 1.267 1.00 97.94 80 ASN A CA 1
ATOM 650 C C . ASN A 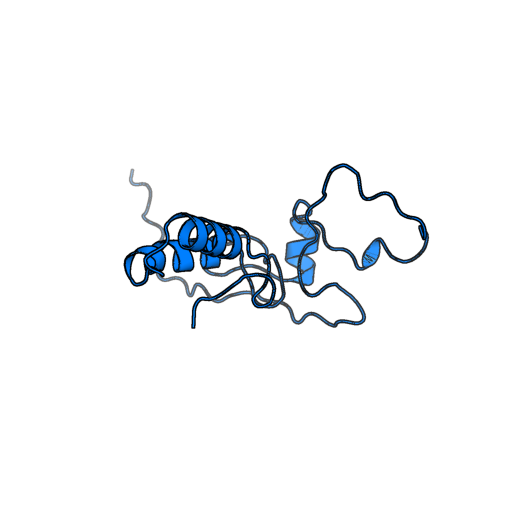1 80 ? -1.302 5.499 2.665 1.00 97.94 80 ASN A C 1
ATOM 652 O O . ASN A 1 80 ? -2.139 6.075 3.353 1.00 97.94 80 ASN A O 1
ATOM 656 N N . ALA A 1 81 ? -0.565 4.499 3.154 1.00 98.12 81 ALA A N 1
ATOM 657 C CA . ALA A 1 81 ? -0.670 4.021 4.533 1.00 98.12 81 ALA A CA 1
ATOM 658 C C . ALA A 1 81 ? -0.414 5.146 5.549 1.00 98.12 81 ALA A C 1
ATOM 660 O O . ALA A 1 81 ? -1.139 5.268 6.536 1.00 98.12 81 ALA A O 1
ATOM 661 N N . LYS A 1 82 ? 0.572 6.017 5.288 1.00 98.06 82 LYS A N 1
ATOM 662 C CA . LYS A 1 82 ? 0.820 7.205 6.116 1.00 98.06 82 LYS A CA 1
ATOM 663 C C . LYS A 1 82 ? -0.386 8.152 6.133 1.00 98.06 82 LYS A C 1
ATOM 665 O O . LYS A 1 82 ? -0.821 8.541 7.212 1.00 98.06 82 LYS A O 1
ATOM 670 N N . ARG A 1 83 ? -0.962 8.469 4.967 1.00 97.06 83 ARG A N 1
ATOM 671 C CA . ARG A 1 83 ? -2.169 9.315 4.863 1.00 97.06 83 ARG A CA 1
ATOM 672 C C . ARG A 1 83 ? -3.361 8.729 5.610 1.00 97.06 83 ARG A C 1
ATOM 674 O O . ARG A 1 83 ? -4.047 9.459 6.318 1.00 97.06 83 ARG A O 1
ATOM 681 N N . PHE A 1 84 ? -3.593 7.424 5.473 1.00 97.31 84 PHE A N 1
ATOM 682 C CA . PHE A 1 84 ? -4.652 6.735 6.204 1.00 97.31 84 PHE A CA 1
ATOM 683 C C . PHE A 1 84 ? -4.433 6.846 7.709 1.00 97.31 84 PHE A C 1
ATOM 685 O O . PHE A 1 84 ? -5.331 7.290 8.421 1.00 97.31 84 PHE A O 1
ATOM 692 N N . LYS A 1 85 ? -3.216 6.557 8.180 1.00 97.50 85 LYS A N 1
ATOM 693 C CA . LYS A 1 85 ? -2.859 6.660 9.597 1.00 97.50 85 LYS A CA 1
ATOM 694 C C . LYS A 1 85 ? -3.094 8.060 10.167 1.00 97.50 85 LYS A C 1
ATOM 696 O O . LYS A 1 85 ? -3.605 8.183 11.278 1.00 97.50 85 LYS A O 1
ATOM 701 N N . ASP A 1 86 ? -2.783 9.103 9.400 1.00 97.00 86 ASP A N 1
ATOM 702 C CA . ASP A 1 86 ? -3.040 10.493 9.793 1.00 97.00 86 ASP A CA 1
ATOM 703 C C . ASP A 1 86 ? -4.550 10.804 9.915 1.00 97.00 86 ASP A C 1
ATOM 705 O O . ASP A 1 86 ? -4.939 11.690 10.684 1.00 97.00 86 ASP A O 1
ATOM 709 N N . ASN A 1 87 ? -5.401 10.050 9.205 1.00 95.62 87 ASN A N 1
ATOM 710 C CA . ASN A 1 87 ? -6.857 10.198 9.178 1.00 95.62 87 ASN A CA 1
ATOM 711 C C . ASN A 1 87 ? -7.612 9.298 10.179 1.00 95.62 87 ASN A C 1
ATOM 713 O O . ASN A 1 87 ? -8.788 9.546 10.429 1.00 95.62 87 ASN A O 1
ATOM 717 N N . PHE A 1 88 ? -6.979 8.292 10.795 1.00 95.62 88 PHE A N 1
ATOM 718 C CA . PHE A 1 88 ? -7.659 7.357 11.717 1.00 95.62 88 PHE A CA 1
ATOM 719 C C . PHE A 1 88 ? -8.287 8.027 12.938 1.00 95.62 88 PHE A C 1
ATOM 721 O O . PHE A 1 88 ? -9.252 7.526 13.495 1.00 95.62 88 PHE A O 1
ATOM 728 N N . LYS A 1 89 ? -7.769 9.184 13.352 1.00 93.88 89 LYS A N 1
ATOM 729 C CA . LYS A 1 89 ? -8.344 9.970 14.453 1.00 93.88 89 LYS A CA 1
ATOM 730 C C . LYS A 1 89 ? -9.616 10.741 14.071 1.00 93.88 89 LYS A C 1
ATOM 732 O O . LYS A 1 89 ? -10.254 11.304 14.953 1.00 93.88 89 LYS A O 1
ATOM 737 N N . ASN A 1 90 ? -9.943 10.826 12.781 1.00 94.88 90 ASN A N 1
ATOM 738 C CA . ASN A 1 90 ? -11.043 11.653 12.278 1.00 94.88 90 ASN A CA 1
ATOM 739 C C . ASN A 1 90 ? -12.362 10.881 12.147 1.00 94.88 90 ASN A C 1
ATOM 741 O O . ASN A 1 90 ? -13.395 11.499 11.905 1.00 94.88 90 ASN A O 1
ATOM 745 N N . TRP A 1 91 ? -12.345 9.556 12.296 1.00 94.94 91 TRP A N 1
ATOM 746 C CA . TRP A 1 91 ? -13.542 8.727 12.232 1.00 94.94 91 TRP A CA 1
ATOM 747 C C . TRP A 1 91 ? -13.397 7.495 13.130 1.00 94.94 91 TRP A C 1
ATOM 749 O O . TRP A 1 91 ? -12.297 7.025 13.401 1.00 94.94 91 TRP A O 1
ATOM 759 N N . THR A 1 92 ? -14.528 6.984 13.600 1.00 93.62 92 THR A N 1
ATOM 760 C CA . THR A 1 92 ? -14.656 5.697 14.291 1.00 93.62 92 THR A CA 1
ATOM 761 C C . THR A 1 92 ? -16.063 5.181 14.022 1.00 93.62 92 THR A C 1
ATOM 763 O O . THR A 1 92 ? -17.014 5.965 14.000 1.00 93.62 92 THR A O 1
ATOM 766 N N . SER A 1 93 ? -16.211 3.876 13.816 1.00 94.12 93 SER A N 1
ATOM 767 C CA . SER A 1 93 ? -17.522 3.222 13.735 1.00 94.12 93 SER A CA 1
ATOM 768 C C . SER A 1 93 ? -18.199 3.086 15.108 1.00 94.12 93 SER A C 1
ATOM 770 O O . SER A 1 93 ? -19.349 2.661 15.196 1.00 94.12 93 SER A O 1
ATOM 772 N N . GLY A 1 94 ? -17.485 3.401 16.197 1.00 94.94 94 GLY A N 1
ATOM 773 C CA . GLY A 1 94 ? -17.886 3.087 17.569 1.00 94.94 94 GLY A CA 1
ATOM 774 C C . GLY A 1 94 ? -17.624 1.629 17.965 1.00 94.94 94 GLY A C 1
ATOM 775 O O . GLY A 1 94 ? -17.834 1.269 19.123 1.00 94.94 94 GLY A O 1
ATOM 776 N N . ASN A 1 95 ? -17.138 0.796 17.038 1.00 97.00 95 ASN A N 1
ATOM 777 C CA . ASN A 1 95 ? -16.728 -0.579 17.287 1.00 97.00 95 ASN A CA 1
ATOM 778 C C . ASN A 1 95 ? -15.227 -0.735 17.010 1.00 97.00 95 ASN A C 1
ATOM 780 O O . ASN A 1 95 ? -14.773 -0.661 15.869 1.00 97.00 95 ASN A O 1
ATOM 784 N N . LYS A 1 96 ? -14.466 -0.998 18.074 1.00 96.88 96 LYS A N 1
ATOM 785 C CA . LYS A 1 96 ? -13.006 -1.095 18.015 1.00 96.88 96 LYS A CA 1
ATOM 786 C C . LYS A 1 96 ? -12.515 -2.206 17.080 1.00 96.88 96 LYS A C 1
ATOM 788 O O . LYS A 1 96 ? -11.546 -1.984 16.365 1.00 96.88 96 LYS A O 1
ATOM 793 N N . ASP A 1 97 ? -13.181 -3.357 17.051 1.00 97.88 97 ASP A N 1
ATOM 794 C CA . ASP A 1 97 ? -12.760 -4.489 16.217 1.00 97.88 97 ASP A CA 1
ATOM 795 C C . ASP A 1 97 ? -12.970 -4.184 14.725 1.00 97.88 97 ASP A C 1
ATOM 797 O O . ASP A 1 97 ? -12.128 -4.508 13.885 1.00 97.88 97 ASP A O 1
ATOM 801 N N . ILE A 1 98 ? -14.075 -3.505 14.391 1.00 96.56 98 ILE A N 1
ATOM 802 C CA . ILE A 1 98 ? -14.359 -3.041 13.024 1.00 96.56 98 ILE A CA 1
ATOM 803 C C . ILE A 1 98 ? -13.348 -1.970 12.606 1.00 96.56 98 ILE A C 1
ATOM 805 O O . ILE A 1 98 ? -12.801 -2.039 11.504 1.00 96.56 98 ILE A O 1
ATOM 809 N N . ASP A 1 99 ? -13.068 -1.007 13.485 1.00 97.06 99 ASP A N 1
ATOM 810 C CA . ASP A 1 99 ? -12.093 0.049 13.218 1.00 97.06 99 ASP A CA 1
ATOM 811 C C . ASP A 1 99 ? -10.697 -0.538 12.984 1.00 97.06 99 ASP A C 1
ATOM 813 O O . ASP A 1 99 ? -10.055 -0.205 11.989 1.00 97.06 99 ASP A O 1
ATOM 817 N N . GLU A 1 100 ? -10.237 -1.450 13.846 1.00 97.62 100 GLU A N 1
ATOM 818 C CA . GLU A 1 100 ? -8.946 -2.127 13.688 1.00 97.62 100 GLU A CA 1
ATOM 819 C C . GLU A 1 100 ? -8.874 -2.898 12.366 1.00 97.62 100 GLU A C 1
ATOM 821 O O . GLU A 1 100 ? -7.876 -2.796 11.650 1.00 97.62 100 GLU A O 1
ATOM 826 N N . PHE A 1 101 ? -9.939 -3.607 11.985 1.00 97.56 101 PHE A N 1
ATOM 827 C CA . PHE A 1 101 ? -9.994 -4.332 10.717 1.00 97.56 101 PHE A CA 1
ATOM 828 C C . PHE A 1 101 ? -9.885 -3.401 9.497 1.00 97.56 101 PHE A C 1
ATOM 830 O O . PHE A 1 101 ? -9.078 -3.648 8.594 1.00 97.56 101 PHE A O 1
ATOM 837 N N . ILE A 1 102 ? -10.644 -2.302 9.476 1.00 97.56 102 ILE A N 1
ATOM 838 C CA . ILE A 1 102 ? -10.603 -1.317 8.384 1.00 97.56 102 ILE A CA 1
ATOM 839 C C . ILE A 1 102 ? -9.231 -0.635 8.325 1.00 97.56 102 ILE A C 1
ATOM 841 O O . ILE A 1 102 ? -8.643 -0.522 7.247 1.00 97.56 102 ILE A O 1
ATOM 845 N N . GLN A 1 103 ? -8.677 -0.234 9.472 1.00 97.94 103 GLN A N 1
ATOM 846 C CA . GLN A 1 103 ? -7.352 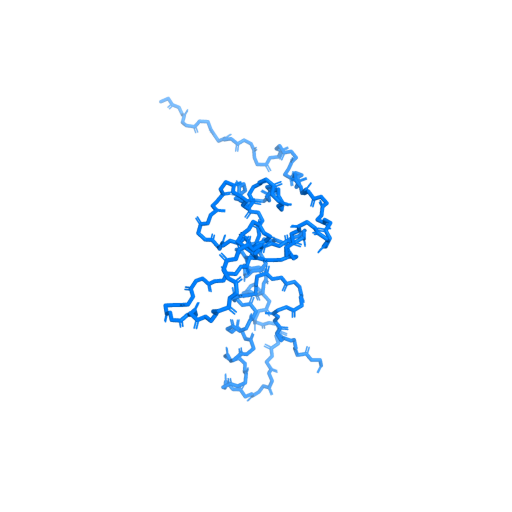0.379 9.552 1.00 97.94 103 GLN A CA 1
ATOM 847 C C . GLN A 1 103 ? -6.265 -0.566 9.025 1.00 97.94 103 GLN A C 1
ATOM 849 O O . GLN A 1 103 ? -5.437 -0.150 8.216 1.00 97.94 103 GLN A O 1
ATOM 854 N N . GLN A 1 104 ? -6.284 -1.848 9.405 1.00 98.00 104 GLN A N 1
ATOM 855 C CA . GLN A 1 104 ? -5.348 -2.846 8.873 1.00 98.00 104 GLN A CA 1
ATOM 856 C C . GLN A 1 104 ? -5.507 -3.042 7.361 1.00 98.00 104 GLN A C 1
ATOM 858 O O . GLN A 1 104 ? -4.507 -3.153 6.650 1.00 98.00 104 GLN A O 1
ATOM 863 N N . SER A 1 105 ? -6.738 -3.035 6.844 1.00 97.44 105 SER A N 1
ATOM 864 C CA . SER A 1 105 ? -6.990 -3.085 5.400 1.00 97.44 105 SER A CA 1
ATOM 865 C C . SER A 1 105 ? -6.370 -1.882 4.672 1.00 97.44 105 SER A C 1
ATOM 867 O O . SER A 1 105 ? -5.679 -2.053 3.669 1.00 97.44 105 SER A O 1
ATOM 869 N N . GLN A 1 106 ? -6.537 -0.674 5.217 1.00 97.88 106 GLN A N 1
ATOM 870 C CA . GLN A 1 106 ? -5.999 0.575 4.665 1.00 97.88 106 GLN A CA 1
ATOM 871 C C . GLN A 1 106 ? -4.464 0.650 4.714 1.00 97.88 106 GLN A C 1
ATOM 873 O O . GLN A 1 106 ? -3.836 1.083 3.747 1.00 97.88 106 GLN A O 1
ATOM 878 N N . LEU A 1 107 ? -3.827 0.191 5.798 1.00 97.94 107 LEU A N 1
ATOM 879 C CA . LEU A 1 107 ? -2.360 0.192 5.931 1.00 97.94 107 LEU A CA 1
ATOM 880 C C . LEU A 1 107 ? -1.666 -0.784 4.966 1.00 97.94 107 LEU A C 1
ATOM 882 O O . LEU A 1 107 ? -0.5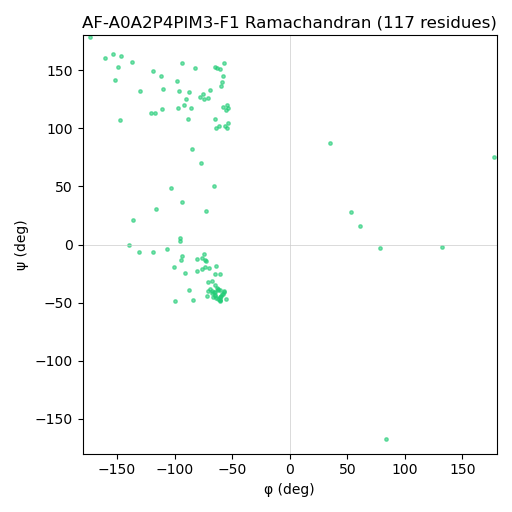49 -0.527 4.510 1.00 97.94 107 LEU A O 1
ATOM 886 N N . ASN A 1 108 ? -2.324 -1.895 4.635 1.00 96.50 108 ASN A N 1
ATOM 887 C CA . ASN A 1 108 ? -1.777 -2.942 3.768 1.00 96.50 108 ASN A CA 1
ATOM 888 C C . ASN A 1 108 ? -2.193 -2.789 2.293 1.00 96.50 108 ASN A C 1
ATOM 890 O O . ASN A 1 108 ? -1.881 -3.637 1.457 1.00 96.50 108 ASN A O 1
ATOM 894 N N . ALA A 1 109 ? -2.880 -1.697 1.954 1.00 97.00 109 ALA A N 1
ATOM 895 C CA . ALA A 1 109 ? -3.418 -1.438 0.630 1.00 97.00 109 ALA A CA 1
ATOM 896 C C . ALA A 1 109 ? -2.314 -1.267 -0.427 1.00 97.00 109 ALA A C 1
ATOM 898 O O . ALA A 1 109 ? -1.647 -0.231 -0.501 1.00 97.00 109 ALA A O 1
ATOM 899 N N . VAL A 1 110 ? -2.161 -2.251 -1.314 1.00 96.69 110 VAL A N 1
ATOM 900 C CA . VAL A 1 110 ? -1.217 -2.164 -2.446 1.00 96.69 110 VAL A CA 1
ATOM 901 C C . VAL A 1 110 ? -1.759 -1.355 -3.630 1.00 96.69 110 VAL A C 1
ATOM 903 O O . VAL A 1 110 ? -0.992 -1.014 -4.529 1.00 96.69 110 VAL A O 1
ATOM 906 N N . HIS A 1 111 ? -3.061 -1.042 -3.634 1.00 95.94 111 HIS A N 1
ATOM 907 C CA . HIS A 1 111 ? -3.762 -0.348 -4.716 1.00 95.94 111 HIS A CA 1
ATOM 908 C C . HIS A 1 111 ? -5.086 0.265 -4.234 1.00 95.94 111 HIS A C 1
ATOM 910 O O . HIS A 1 111 ? -5.665 -0.217 -3.259 1.00 95.94 111 HIS A O 1
ATOM 916 N N . TYR A 1 112 ? -5.637 1.238 -4.973 1.00 94.06 112 TYR A N 1
ATOM 917 C CA . TYR A 1 112 ? -6.860 1.945 -4.563 1.00 94.06 112 TYR A CA 1
ATOM 918 C C . TYR A 1 112 ? -8.119 1.059 -4.482 1.00 94.06 112 TYR A C 1
ATOM 920 O O . TYR A 1 112 ? -9.104 1.416 -3.854 1.00 94.06 112 TYR A O 1
ATOM 928 N N . LYS A 1 113 ? -8.091 -0.115 -5.123 1.00 93.94 113 LYS A N 1
ATOM 929 C CA . LYS A 1 113 ? -9.172 -1.122 -5.081 1.00 93.94 113 LYS A CA 1
ATOM 930 C C . LYS A 1 113 ? -8.954 -2.216 -4.030 1.00 93.94 113 LYS A C 1
ATOM 932 O O . LYS A 1 113 ? -9.686 -3.200 -4.020 1.00 93.94 113 LYS A O 1
ATOM 937 N N . LYS A 1 114 ? -7.885 -2.130 -3.234 1.00 95.12 114 LYS A N 1
ATOM 938 C CA . LYS A 1 114 ? -7.421 -3.208 -2.342 1.00 95.12 114 LYS A CA 1
ATOM 939 C C . LYS A 1 114 ? -7.485 -2.821 -0.867 1.00 95.12 114 LYS A C 1
ATOM 941 O O . LYS A 1 114 ? -6.682 -3.305 -0.079 1.00 95.12 114 LYS A O 1
ATOM 946 N N . TYR A 1 115 ? -8.441 -1.971 -0.506 1.00 96.38 115 TYR A N 1
ATOM 947 C CA . TYR A 1 115 ? -8.726 -1.634 0.880 1.00 96.38 115 TYR A CA 1
ATOM 948 C C . TYR A 1 115 ? -10.213 -1.358 1.100 1.00 96.38 115 TYR A C 1
ATOM 950 O O . TYR A 1 115 ? -10.958 -1.148 0.144 1.00 96.38 115 TYR A O 1
ATOM 958 N N . ILE A 1 116 ? -10.631 -1.402 2.362 1.00 94.88 116 ILE A N 1
ATOM 959 C CA . ILE A 1 116 ? -12.004 -1.138 2.798 1.00 94.88 116 ILE A CA 1
ATOM 960 C C . ILE A 1 116 ? -12.107 0.307 3.297 1.00 94.88 116 ILE A C 1
ATOM 962 O O . ILE A 1 116 ? -11.207 0.812 3.973 1.00 94.88 116 ILE A O 1
ATOM 966 N N . GLU A 1 117 ? -13.218 0.965 2.979 1.00 88.62 117 GLU A N 1
ATOM 967 C CA . GLU A 1 117 ? -13.563 2.297 3.476 1.00 88.62 117 GLU A CA 1
ATOM 968 C C . GLU A 1 117 ? -14.862 2.264 4.271 1.00 88.62 117 GLU A C 1
ATOM 970 O O . GLU A 1 117 ? -15.755 1.457 4.008 1.00 88.62 117 GLU A O 1
ATOM 975 N N . TRP A 1 118 ? -14.944 3.163 5.247 1.00 83.50 118 TRP A N 1
ATOM 976 C CA . TRP A 1 118 ? -16.167 3.465 5.976 1.00 83.50 118 TRP A CA 1
ATOM 977 C C . TRP A 1 118 ? -16.947 4.560 5.226 1.00 83.50 118 TRP A C 1
ATOM 979 O O . TRP A 1 118 ? -16.339 5.565 4.849 1.00 83.50 118 TRP A O 1
ATOM 989 N N . ILE A 1 119 ? -18.256 4.364 5.005 1.00 78.56 119 ILE A N 1
ATOM 990 C CA . ILE A 1 119 ? -19.180 5.311 4.337 1.00 78.56 119 ILE A CA 1
ATOM 991 C C . ILE A 1 119 ? -20.186 5.847 5.354 1.00 78.56 119 ILE A C 1
ATOM 993 O O . ILE A 1 119 ? -20.700 5.027 6.148 1.00 78.56 119 ILE A O 1
#

Foldseek 3Di:
DDPPDPDPPPPLDFFFDDADVVQADQFADEPDPDPDDDDPDPDVRRHHHPPNQVVLCVHTNAGSPPRGRARGNVHRLQVQLVVLVVCLVVDDPVDPVVSVQQNVQRNRDSDPVRGDDDD

Organism: Rhizophagus irregularis (strain DAOM 181602 / DAOM 197198 / MUCL 43194) (NCBI:txid747089)

Secondary structure (DSSP, 8-state):
-------TTS----EE-PPPTTTS-SBPBP--TT---S-TTTSTTT--BTT-HHHHHHHHEE-TTT-PBPSBTTB-HHHHHHHHHHHGGG---S-HHHHHHHHHHHHT-SSTTSS----